Protein AF-X1CDJ8-F1 (afdb_monomer_lite)

Structure (mmCIF, N/CA/C/O backbone):
data_AF-X1CDJ8-F1
#
_entry.id   AF-X1CDJ8-F1
#
loop_
_atom_site.group_PDB
_atom_site.id
_atom_site.type_symbol
_atom_site.label_atom_id
_atom_site.label_alt_id
_atom_site.label_comp_id
_atom_site.label_asym_id
_atom_site.label_entity_id
_atom_site.label_seq_id
_atom_site.pdbx_PDB_ins_code
_atom_site.Cartn_x
_atom_site.Cartn_y
_atom_site.Cartn_z
_atom_site.occupancy
_atom_site.B_iso_or_equiv
_atom_site.auth_seq_id
_atom_site.auth_comp_id
_atom_site.auth_asym_id
_atom_site.auth_atom_id
_atom_site.pdbx_PDB_model_num
ATOM 1 N N . MET A 1 1 ? -14.756 0.625 6.235 1.00 95.06 1 MET A N 1
ATOM 2 C CA . MET A 1 1 ? -14.240 1.980 5.899 1.00 95.06 1 MET A CA 1
ATOM 3 C C . MET A 1 1 ? -13.189 1.859 4.792 1.00 95.06 1 MET A C 1
ATOM 5 O O . MET A 1 1 ? -12.716 0.752 4.571 1.00 95.06 1 MET A O 1
ATOM 9 N N . ILE A 1 2 ? -12.842 2.934 4.079 1.00 97.19 2 ILE A N 1
ATOM 10 C CA . ILE A 1 2 ? -11.737 2.944 3.102 1.00 97.19 2 ILE A CA 1
ATOM 11 C C . ILE A 1 2 ? -10.740 4.035 3.501 1.00 97.19 2 ILE A C 1
ATOM 13 O O . ILE A 1 2 ? -11.125 5.196 3.611 1.00 97.19 2 ILE A O 1
ATOM 17 N N . ALA A 1 3 ? -9.483 3.671 3.732 1.00 97.12 3 ALA A N 1
ATOM 18 C CA . ALA A 1 3 ? -8.371 4.599 3.884 1.00 97.12 3 ALA A CA 1
ATOM 19 C C . ALA A 1 3 ? -7.734 4.820 2.509 1.00 97.12 3 ALA A C 1
ATOM 21 O O . ALA A 1 3 ? -7.256 3.867 1.901 1.00 97.12 3 ALA A O 1
ATOM 22 N N . ALA A 1 4 ? -7.777 6.052 2.007 1.00 96.44 4 ALA A N 1
ATOM 23 C CA . ALA A 1 4 ? -7.346 6.390 0.656 1.00 96.44 4 ALA A CA 1
ATOM 24 C C . ALA A 1 4 ? -6.321 7.522 0.661 1.00 96.44 4 ALA A C 1
ATOM 26 O O . ALA A 1 4 ? -6.513 8.520 1.359 1.00 96.44 4 ALA A O 1
ATOM 27 N N . GLU A 1 5 ? -5.291 7.396 -0.167 1.00 95.12 5 GLU A N 1
ATOM 28 C CA . GLU A 1 5 ? -4.324 8.466 -0.421 1.00 95.12 5 GLU A CA 1
ATOM 29 C C . GLU A 1 5 ? -5.005 9.728 -0.966 1.00 95.12 5 GLU A C 1
ATOM 31 O O . GLU A 1 5 ? -4.982 10.773 -0.309 1.00 95.12 5 GLU A O 1
ATOM 36 N N . ASP A 1 6 ? -5.714 9.601 -2.096 1.00 94.00 6 ASP A N 1
ATOM 37 C CA . ASP A 1 6 ? -6.585 10.650 -2.626 1.00 94.00 6 ASP A CA 1
ATOM 38 C C . ASP A 1 6 ? -8.067 10.251 -2.555 1.00 94.00 6 ASP A C 1
ATOM 40 O O . ASP A 1 6 ? -8.601 9.445 -3.326 1.00 94.00 6 ASP A O 1
ATOM 44 N N . THR A 1 7 ? -8.778 10.908 -1.636 1.00 94.25 7 THR A N 1
ATOM 45 C CA . THR A 1 7 ? -10.223 10.731 -1.451 1.00 94.25 7 THR A CA 1
ATOM 46 C C . THR A 1 7 ? -11.064 11.177 -2.657 1.00 94.25 7 THR A C 1
ATOM 48 O O . THR A 1 7 ? -12.209 10.747 -2.787 1.00 94.25 7 THR A O 1
ATOM 51 N N . ARG A 1 8 ? -10.547 12.038 -3.540 1.00 93.19 8 ARG A N 1
ATOM 52 C CA . ARG A 1 8 ? -11.246 12.521 -4.743 1.00 93.19 8 ARG A CA 1
ATOM 53 C C . ARG A 1 8 ? -11.224 11.456 -5.832 1.00 93.19 8 ARG A C 1
ATOM 55 O O . ARG A 1 8 ? -12.268 11.171 -6.418 1.00 93.19 8 ARG A O 1
ATOM 62 N N . THR A 1 9 ? -10.064 10.844 -6.057 1.00 93.75 9 THR A N 1
ATOM 63 C CA . THR A 1 9 ? -9.875 9.772 -7.042 1.00 93.75 9 THR A CA 1
ATOM 64 C C . THR A 1 9 ? -10.697 8.542 -6.673 1.00 93.75 9 THR A C 1
ATOM 66 O O . THR A 1 9 ? -11.497 8.073 -7.485 1.00 93.75 9 THR A O 1
ATOM 69 N N . ILE A 1 10 ? -10.626 8.091 -5.415 1.00 95.00 10 ILE A N 1
ATOM 70 C CA . ILE A 1 10 ? -11.407 6.927 -4.974 1.00 95.00 10 ILE A CA 1
ATOM 71 C C . ILE A 1 10 ? -12.919 7.171 -5.059 1.00 95.00 10 ILE A C 1
ATOM 73 O O . ILE A 1 10 ? -13.651 6.274 -5.455 1.00 95.00 10 ILE A O 1
ATOM 77 N N . LYS A 1 11 ? -13.417 8.384 -4.771 1.00 94.06 11 LYS A N 1
ATOM 78 C CA . LYS A 1 11 ? -14.855 8.691 -4.882 1.00 94.06 11 LYS A CA 1
ATOM 79 C C . LYS A 1 11 ? -15.381 8.497 -6.304 1.00 94.06 11 LYS A C 1
ATOM 81 O O . LYS A 1 11 ? -16.463 7.940 -6.463 1.00 94.06 11 LYS A O 1
ATOM 86 N N . LYS A 1 12 ? -14.609 8.892 -7.323 1.00 93.94 12 LYS A N 1
ATOM 87 C CA . LYS A 1 12 ? -14.962 8.652 -8.733 1.00 93.94 12 LYS A CA 1
ATOM 88 C C . LYS A 1 12 ? -15.021 7.155 -9.045 1.00 93.94 12 LYS A C 1
ATOM 90 O O . LYS A 1 12 ? -15.943 6.709 -9.720 1.00 93.94 12 LYS A O 1
ATOM 95 N N . LEU A 1 13 ? -14.065 6.377 -8.528 1.00 94.38 13 LEU A N 1
ATOM 96 C CA . LEU A 1 13 ? -14.030 4.924 -8.708 1.00 94.38 13 LEU A CA 1
ATOM 97 C C . LEU A 1 13 ? -15.231 4.241 -8.042 1.00 94.38 13 LEU A C 1
ATOM 99 O O . LEU A 1 13 ? -15.912 3.441 -8.673 1.00 94.38 13 LEU A O 1
ATOM 103 N N . LEU A 1 14 ? -15.518 4.595 -6.789 1.00 95.38 14 LEU A N 1
ATOM 104 C CA . LEU A 1 14 ? -16.655 4.062 -6.039 1.00 95.38 14 LEU A CA 1
ATOM 105 C C . LEU A 1 14 ? -17.983 4.389 -6.723 1.00 95.38 14 LEU A C 1
ATOM 107 O O . LEU A 1 14 ? -18.841 3.518 -6.814 1.00 95.38 14 LEU A O 1
ATOM 111 N N . GLN A 1 15 ? -18.132 5.612 -7.243 1.00 94.81 15 GLN A N 1
ATOM 112 C CA . GLN A 1 15 ? -19.311 6.014 -8.009 1.00 94.81 15 GLN A CA 1
ATOM 113 C C . GLN A 1 15 ? -19.459 5.195 -9.295 1.00 94.81 15 GLN A C 1
ATOM 115 O O . GLN A 1 15 ? -20.558 4.756 -9.602 1.00 94.81 15 GLN A O 1
ATOM 120 N N . ARG A 1 16 ? -18.366 4.959 -10.031 1.00 96.00 16 ARG A N 1
ATOM 121 C CA . ARG A 1 16 ? -18.386 4.175 -11.277 1.00 96.00 16 ARG A CA 1
ATOM 122 C C . ARG A 1 16 ? -18.857 2.729 -11.079 1.00 96.00 16 ARG A C 1
ATOM 124 O O . ARG A 1 16 ? -19.387 2.148 -12.017 1.00 96.00 16 ARG A O 1
ATOM 131 N N . TYR A 1 17 ? -18.625 2.158 -9.901 1.00 95.75 17 TYR A N 1
ATOM 132 C CA . TYR A 1 17 ? -18.989 0.778 -9.566 1.00 95.75 17 TYR A CA 1
ATOM 133 C C . TYR A 1 17 ? -20.187 0.681 -8.608 1.00 95.75 17 TYR A C 1
ATOM 135 O O . TYR A 1 17 ? -20.381 -0.360 -7.987 1.00 95.75 17 TYR A O 1
ATOM 143 N N . ASP A 1 18 ? -20.953 1.763 -8.436 1.00 95.38 18 ASP A N 1
ATOM 144 C CA . ASP A 1 18 ? -22.130 1.819 -7.555 1.00 95.38 18 ASP A CA 1
ATOM 145 C C . ASP A 1 18 ? -21.856 1.398 -6.094 1.00 95.38 18 ASP A C 1
ATOM 147 O O . ASP A 1 18 ? -22.741 0.971 -5.348 1.00 95.38 18 ASP A O 1
ATOM 151 N N . ILE A 1 19 ? -20.616 1.583 -5.625 1.00 94.06 19 ILE A N 1
ATOM 152 C CA . ILE A 1 19 ? -20.209 1.325 -4.239 1.00 94.06 19 ILE A CA 1
ATOM 153 C C . ILE A 1 19 ? -20.513 2.572 -3.402 1.00 94.06 19 ILE A C 1
ATOM 155 O O . ILE A 1 19 ? -19.640 3.363 -3.035 1.00 94.06 19 ILE A O 1
ATOM 159 N N . LEU A 1 20 ? -21.795 2.766 -3.109 1.00 85.12 20 LEU A N 1
ATOM 160 C CA . LEU A 1 20 ? -22.291 3.955 -2.420 1.00 85.12 20 LEU A CA 1
ATOM 161 C C . LEU A 1 20 ? -22.121 3.864 -0.889 1.00 85.12 20 LEU A C 1
ATOM 163 O O . LEU A 1 20 ? -21.996 2.787 -0.304 1.00 85.12 20 LEU A O 1
ATOM 167 N N . LYS A 1 21 ? -22.153 5.025 -0.216 1.00 80.31 21 LYS A N 1
ATOM 168 C CA . LYS A 1 21 ? -22.234 5.177 1.257 1.00 80.31 21 LYS A CA 1
ATOM 169 C C . LYS A 1 21 ? -21.045 4.642 2.074 1.00 80.31 21 LYS A C 1
ATOM 171 O O . LYS A 1 21 ? -21.144 4.512 3.294 1.00 80.31 21 LYS A O 1
ATOM 176 N N . ARG A 1 22 ? -19.899 4.348 1.455 1.00 88.81 22 ARG A N 1
ATOM 177 C CA . ARG A 1 22 ? -18.690 3.969 2.203 1.00 88.81 22 ARG A CA 1
ATOM 178 C C . ARG A 1 22 ? -18.024 5.200 2.812 1.00 88.81 22 ARG A C 1
ATOM 180 O O . ARG A 1 22 ? -17.762 6.178 2.119 1.00 88.81 22 ARG A O 1
ATOM 187 N N . ASN A 1 23 ? -17.716 5.130 4.107 1.00 93.56 23 ASN A N 1
ATOM 188 C CA . ASN A 1 23 ? -16.877 6.129 4.760 1.00 93.56 23 ASN A CA 1
ATOM 189 C C . ASN A 1 23 ? -15.452 6.047 4.188 1.00 93.56 23 ASN A C 1
ATOM 191 O O . ASN A 1 23 ? -14.829 4.982 4.262 1.00 93.56 23 ASN A O 1
ATOM 195 N N . VAL A 1 24 ? -14.971 7.155 3.624 1.00 95.56 24 VAL A N 1
ATOM 196 C CA . VAL A 1 24 ? -13.626 7.302 3.060 1.00 95.56 24 VAL A CA 1
ATOM 197 C C . VAL A 1 24 ? -12.846 8.281 3.926 1.00 95.56 24 VAL A C 1
ATOM 199 O O . VAL A 1 24 ? -13.272 9.419 4.119 1.00 95.56 24 VAL A O 1
ATOM 202 N N . VAL A 1 25 ? -11.684 7.855 4.408 1.00 95.31 25 VAL A N 1
ATOM 203 C CA . VAL A 1 25 ? -10.767 8.677 5.198 1.00 95.31 25 VAL A CA 1
ATOM 204 C C . VAL A 1 25 ? -9.465 8.883 4.439 1.00 95.31 25 VAL A C 1
ATOM 206 O O . VAL A 1 25 ? -8.987 7.966 3.778 1.00 95.31 25 VAL A O 1
ATOM 209 N N . SER A 1 26 ? -8.887 10.081 4.526 1.00 95.19 26 SER A N 1
ATOM 210 C CA . SER A 1 26 ? -7.586 10.343 3.913 1.00 95.19 26 SER A CA 1
ATOM 211 C C . SER A 1 26 ? -6.457 9.671 4.699 1.00 95.19 26 SER A C 1
ATOM 213 O O . SER A 1 26 ? -6.410 9.754 5.933 1.00 95.19 26 SER A O 1
ATOM 215 N N . TYR A 1 27 ? -5.547 9.022 3.975 1.00 96.00 27 TYR A N 1
ATOM 216 C CA . TYR A 1 27 ? -4.310 8.448 4.488 1.00 96.00 27 TYR A CA 1
ATOM 217 C C . TYR A 1 27 ? -3.209 8.534 3.419 1.00 96.00 27 TYR A C 1
ATOM 219 O O . TYR A 1 27 ? -3.166 7.729 2.499 1.00 96.00 27 TYR A O 1
ATOM 227 N N . HIS A 1 28 ? -2.336 9.530 3.550 1.00 91.56 28 HIS A N 1
ATOM 228 C CA . HIS A 1 28 ? -1.175 9.795 2.687 1.00 91.56 28 HIS A CA 1
ATOM 229 C C . HIS A 1 28 ? 0.135 9.878 3.501 1.00 91.56 28 HIS A C 1
ATOM 231 O O . HIS A 1 28 ? 0.072 9.860 4.728 1.00 91.56 28 HIS A O 1
ATOM 237 N N . ASP A 1 29 ? 1.303 10.056 2.875 1.00 82.31 29 ASP A N 1
ATOM 238 C CA . ASP A 1 29 ? 2.622 10.046 3.553 1.00 82.31 29 ASP A CA 1
ATOM 239 C C . ASP A 1 29 ? 2.753 11.052 4.706 1.00 82.31 29 ASP A C 1
ATOM 241 O O . ASP A 1 29 ? 3.363 10.776 5.732 1.00 82.31 29 ASP A O 1
ATOM 245 N N . PHE A 1 30 ? 2.115 12.218 4.590 1.00 82.94 30 PHE A N 1
ATOM 246 C CA . PHE A 1 30 ? 2.092 13.222 5.665 1.00 82.94 30 PHE A CA 1
ATOM 247 C C . PHE A 1 30 ? 1.043 12.950 6.757 1.00 82.94 30 PHE A C 1
ATOM 249 O O . PHE A 1 30 ? 0.730 13.830 7.567 1.00 82.94 30 PHE A O 1
ATOM 256 N N . SER A 1 31 ? 0.425 11.769 6.761 1.00 85.25 31 SER A N 1
ATOM 257 C CA . SER A 1 31 ? -0.574 11.417 7.766 1.00 85.25 31 SER A CA 1
ATOM 258 C C . SER A 1 31 ? 0.082 11.334 9.128 1.00 85.25 31 SER A C 1
ATOM 260 O O . SER A 1 31 ? 0.979 10.536 9.370 1.00 85.25 31 SER A O 1
ATOM 262 N N . LYS A 1 32 ? -0.407 12.148 10.062 1.00 85.69 32 LYS A N 1
ATOM 263 C CA . LYS A 1 32 ? 0.073 12.118 11.444 1.00 85.69 32 LYS A CA 1
ATOM 264 C C . LYS A 1 32 ? -0.171 10.737 12.055 1.00 85.69 32 LYS A C 1
ATOM 266 O O . LYS A 1 32 ? -1.192 10.110 11.777 1.00 85.69 32 LYS A O 1
ATOM 271 N N . LYS A 1 33 ? 0.670 10.348 13.018 1.00 90.56 33 LYS A N 1
ATOM 272 C CA . LYS A 1 33 ? 0.502 9.130 13.836 1.00 90.56 33 LYS A CA 1
ATOM 273 C C . LYS A 1 33 ? -0.913 8.965 14.414 1.00 90.56 33 LYS A C 1
ATOM 275 O O . LYS A 1 33 ? -1.419 7.853 14.511 1.00 90.56 33 LYS A O 1
ATOM 280 N N . GLY A 1 34 ? -1.597 10.071 14.724 1.00 92.56 34 GLY A N 1
ATOM 281 C CA . GLY A 1 34 ? -2.999 10.050 15.157 1.00 92.56 34 GLY A CA 1
ATOM 282 C C . GLY A 1 34 ? -3.962 9.404 14.149 1.00 92.56 34 GLY A C 1
ATOM 283 O O . GLY A 1 34 ? -4.919 8.758 14.561 1.00 92.56 34 GLY A O 1
ATOM 284 N N . ARG A 1 35 ? -3.698 9.510 12.838 1.00 95.69 35 ARG A N 1
ATOM 285 C CA . ARG A 1 35 ? -4.489 8.836 11.798 1.00 95.69 35 ARG A CA 1
ATOM 286 C C . ARG A 1 35 ? -4.292 7.323 11.837 1.00 95.69 35 ARG A C 1
ATOM 288 O O . ARG A 1 35 ? -5.278 6.606 11.722 1.00 95.69 35 ARG A O 1
ATOM 295 N N . ILE A 1 36 ? -3.057 6.858 12.032 1.00 96.12 36 ILE A N 1
ATOM 296 C CA . ILE A 1 36 ? -2.755 5.429 12.193 1.00 96.12 36 ILE A CA 1
ATOM 297 C C . ILE A 1 36 ? -3.508 4.890 13.410 1.00 96.12 36 ILE A C 1
ATOM 299 O O . ILE A 1 36 ? -4.285 3.956 13.259 1.00 96.12 36 ILE A O 1
ATOM 303 N N . ASN A 1 37 ? -3.378 5.552 14.566 1.00 96.31 37 ASN A N 1
ATOM 304 C CA . ASN A 1 37 ? -4.070 5.154 15.797 1.00 96.31 37 ASN A CA 1
ATOM 305 C C . ASN A 1 37 ? -5.596 5.122 15.635 1.00 96.31 37 ASN A C 1
ATOM 307 O O . ASN A 1 37 ? -6.258 4.231 16.158 1.00 96.31 37 ASN A O 1
ATOM 311 N N . TYR A 1 38 ? -6.164 6.093 14.914 1.00 96.81 38 TYR A N 1
ATOM 312 C CA . TYR A 1 38 ? -7.592 6.108 14.607 1.00 96.81 38 TYR A CA 1
ATOM 313 C C . TYR A 1 38 ? -7.999 4.880 13.784 1.00 96.81 38 TYR A C 1
ATOM 315 O O . TYR A 1 38 ? -8.966 4.207 14.128 1.00 96.81 38 TYR A O 1
ATOM 323 N N . ILE A 1 39 ? -7.259 4.571 12.714 1.00 97.50 39 ILE A N 1
ATOM 324 C CA . ILE A 1 39 ? -7.552 3.431 11.837 1.00 97.50 39 ILE A CA 1
ATOM 325 C C . ILE A 1 39 ? -7.384 2.109 12.596 1.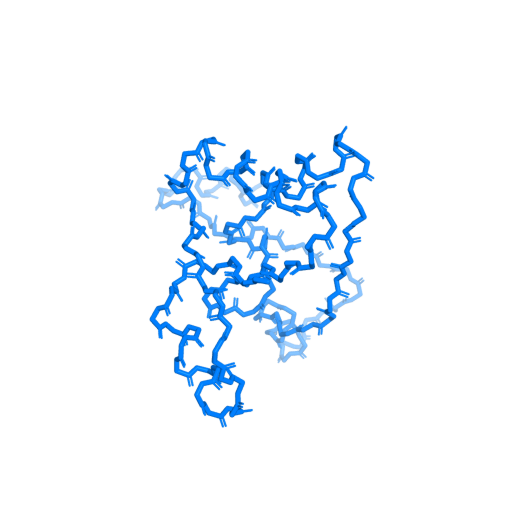00 97.50 39 ILE A C 1
ATOM 327 O O . ILE A 1 39 ? -8.280 1.271 12.546 1.00 97.50 39 ILE A O 1
ATOM 331 N N . THR A 1 40 ? -6.290 1.927 13.339 1.00 97.69 40 THR A N 1
ATOM 332 C CA . THR A 1 40 ? -6.041 0.696 14.106 1.00 97.69 40 THR A CA 1
ATOM 333 C C . THR A 1 40 ? -7.061 0.511 15.222 1.00 97.69 40 THR A C 1
ATOM 335 O O . THR A 1 40 ? -7.545 -0.597 15.403 1.00 97.69 40 THR A O 1
ATOM 338 N N . GLY A 1 41 ? -7.479 1.587 15.898 1.00 97.94 41 GLY A N 1
ATOM 339 C CA . GLY A 1 41 ? -8.545 1.516 16.900 1.00 97.94 41 GLY A CA 1
ATOM 340 C C . GLY A 1 41 ? -9.892 1.087 16.308 1.00 97.94 41 GLY A C 1
ATOM 341 O O . GLY A 1 41 ? -10.658 0.379 16.955 1.00 97.94 41 GLY A O 1
ATOM 342 N N . LYS A 1 42 ? -10.183 1.457 15.052 1.00 98.06 42 LYS A N 1
ATOM 343 C CA . LYS A 1 42 ? -11.363 0.950 14.334 1.00 98.06 42 LYS A CA 1
ATOM 344 C C . LYS A 1 42 ? -11.242 -0.532 13.969 1.00 98.06 42 LYS A C 1
ATOM 346 O O . LYS A 1 42 ? -12.229 -1.251 14.099 1.00 98.06 42 LYS A O 1
ATOM 351 N N . LEU A 1 43 ? -10.057 -0.986 13.557 1.00 98.06 43 LEU A N 1
ATOM 352 C CA . LEU A 1 43 ? -9.786 -2.408 13.290 1.00 98.06 43 LEU A CA 1
ATOM 353 C C . LEU A 1 43 ? -9.943 -3.254 14.561 1.00 98.06 43 LEU A C 1
ATOM 355 O O . LEU A 1 43 ? -10.600 -4.287 14.529 1.00 98.06 43 LEU A O 1
ATOM 359 N N . GLU A 1 44 ? -9.402 -2.789 15.690 1.00 98.00 44 GLU A N 1
ATOM 360 C CA . GLU A 1 44 ? -9.530 -3.447 17.001 1.00 98.00 44 GLU A CA 1
ATOM 361 C C . GLU A 1 44 ? -10.991 -3.505 17.478 1.00 98.00 44 GLU A C 1
ATOM 363 O O . GLU A 1 44 ? -11.396 -4.470 18.119 1.00 98.00 44 GLU A O 1
ATOM 368 N N . ALA A 1 45 ? -11.809 -2.516 17.105 1.00 97.75 45 ALA A N 1
ATOM 369 C CA . ALA A 1 45 ? -13.253 -2.520 17.344 1.00 97.75 45 ALA A CA 1
ATOM 370 C C . ALA A 1 45 ? -14.042 -3.455 16.397 1.00 97.75 45 ALA A C 1
ATOM 372 O O . ALA A 1 45 ? -15.272 -3.476 16.445 1.00 97.75 45 ALA A O 1
ATOM 373 N N . GLY A 1 46 ? -13.363 -4.212 15.529 1.00 97.12 46 GLY A N 1
ATOM 374 C CA . GLY A 1 46 ? -13.965 -5.183 14.613 1.00 97.12 46 GLY A CA 1
ATOM 375 C C . GLY A 1 46 ? -14.413 -4.613 13.264 1.00 97.12 46 GLY A C 1
ATOM 376 O O . GLY A 1 46 ? -15.076 -5.314 12.498 1.00 97.12 46 GLY A O 1
ATOM 377 N N . GLU A 1 47 ? -14.082 -3.357 12.932 1.00 97.50 47 GLU A N 1
ATOM 378 C CA . GLU A 1 47 ? -14.381 -2.818 11.601 1.00 97.50 47 GLU A CA 1
ATOM 379 C C . GLU A 1 47 ? -13.425 -3.377 10.537 1.00 97.50 47 GLU A C 1
ATOM 381 O O . GLU A 1 47 ? -12.214 -3.396 10.722 1.00 97.50 47 GLU A O 1
ATOM 386 N N . ASN A 1 48 ? -13.950 -3.710 9.354 1.00 96.38 48 ASN A N 1
ATOM 387 C CA . ASN A 1 48 ? -13.129 -4.020 8.181 1.00 96.38 48 ASN A CA 1
ATOM 388 C C . ASN A 1 48 ? -12.766 -2.739 7.411 1.00 96.38 48 ASN A C 1
ATOM 390 O O . ASN A 1 48 ? -13.638 -1.920 7.065 1.00 96.38 48 ASN A O 1
ATOM 394 N N . ILE A 1 49 ? -11.477 -2.566 7.108 1.00 97.62 49 ILE A N 1
ATOM 395 C CA . ILE A 1 49 ? -10.946 -1.369 6.447 1.00 97.62 49 ILE A CA 1
ATOM 396 C C . ILE A 1 49 ? -10.103 -1.764 5.237 1.00 97.62 49 ILE A C 1
ATOM 398 O O . ILE A 1 49 ? -9.179 -2.559 5.359 1.00 97.62 49 ILE A O 1
ATOM 402 N N . ALA A 1 50 ? -10.405 -1.172 4.081 1.00 96.94 50 ALA A N 1
ATOM 403 C CA . ALA A 1 50 ? -9.570 -1.286 2.889 1.00 96.94 50 ALA A CA 1
ATOM 404 C C . ALA A 1 50 ? -8.581 -0.117 2.826 1.00 96.94 50 ALA A C 1
ATOM 406 O O . ALA A 1 50 ? -8.988 1.031 3.010 1.00 96.94 50 ALA A O 1
ATOM 407 N N . LEU A 1 51 ? -7.311 -0.398 2.542 1.00 97.19 51 LEU A N 1
ATOM 408 C CA . LEU A 1 51 ? -6.298 0.603 2.208 1.00 97.19 51 LEU A CA 1
ATOM 409 C C . LEU A 1 51 ? -6.152 0.673 0.685 1.00 97.19 51 LEU A C 1
ATOM 411 O O . LEU A 1 51 ? -6.002 -0.364 0.044 1.00 97.19 51 LEU A O 1
ATOM 415 N N . VAL A 1 52 ? -6.190 1.876 0.117 1.00 96.38 52 VAL A N 1
ATOM 416 C CA . VAL A 1 52 ? -6.018 2.119 -1.322 1.00 96.38 52 VAL A CA 1
ATOM 417 C C . VAL A 1 52 ? -5.073 3.303 -1.557 1.00 96.38 52 VAL A C 1
ATOM 419 O O . VAL A 1 52 ? -5.144 4.302 -0.837 1.00 96.38 52 VAL A O 1
ATOM 422 N N . SER A 1 53 ? -4.204 3.205 -2.560 1.00 93.94 53 SER A N 1
ATOM 423 C CA . SER A 1 53 ? -3.415 4.329 -3.075 1.00 93.94 53 SER A CA 1
ATOM 424 C C . SER A 1 53 ? -4.130 4.993 -4.250 1.00 93.94 53 SER A C 1
ATOM 426 O O . SER A 1 53 ? -5.221 4.565 -4.648 1.00 93.94 53 SER A O 1
ATOM 428 N N . GLU A 1 54 ? -3.559 6.068 -4.794 1.00 90.94 54 GLU A N 1
ATOM 429 C CA . GLU A 1 54 ? -4.116 6.706 -5.990 1.00 90.94 54 GLU A CA 1
ATOM 430 C C . GLU A 1 54 ? -4.161 5.739 -7.189 1.00 90.94 54 GLU A C 1
ATOM 432 O O . GLU A 1 54 ? -5.120 5.758 -7.968 1.00 90.94 54 GLU A O 1
ATOM 437 N N . SER A 1 55 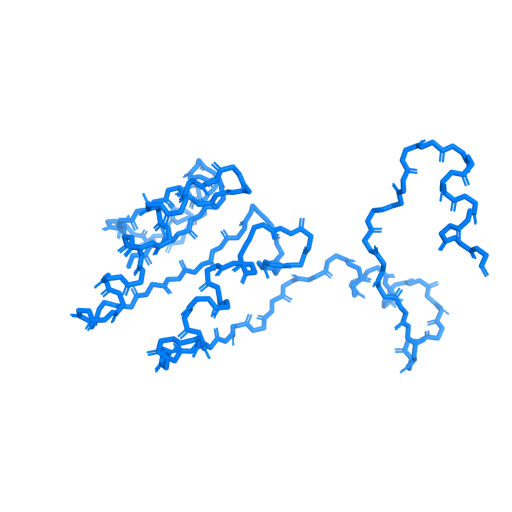? -3.163 4.854 -7.316 1.00 91.50 55 SER A N 1
ATOM 438 C CA . SER A 1 55 ? -3.113 3.854 -8.382 1.00 91.50 55 SER A CA 1
ATOM 439 C C . SER A 1 55 ? -2.277 2.625 -8.021 1.00 91.50 55 SER A C 1
ATOM 441 O O . SER A 1 55 ? -1.288 2.713 -7.306 1.00 91.50 55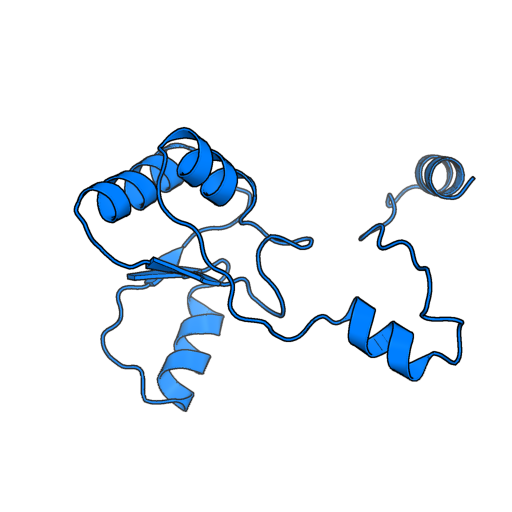 SER A O 1
ATOM 443 N N . GLY A 1 56 ? -2.629 1.472 -8.593 1.00 93.38 56 GLY A N 1
ATOM 444 C CA . GLY A 1 56 ? -1.815 0.263 -8.487 1.00 93.38 56 GLY A CA 1
ATOM 445 C C . GLY A 1 56 ? -1.936 -0.449 -7.140 1.00 93.38 56 GLY A C 1
ATOM 446 O O . GLY A 1 56 ? -3.042 -0.706 -6.666 1.00 93.38 56 GLY A O 1
ATOM 447 N N . THR A 1 57 ? -0.792 -0.844 -6.576 1.00 95.19 57 THR A N 1
ATOM 448 C CA . THR A 1 57 ? -0.712 -1.624 -5.334 1.00 95.19 57 THR A CA 1
ATOM 449 C C . THR A 1 57 ? -0.268 -0.718 -4.181 1.00 95.19 57 THR A C 1
ATOM 451 O O . THR A 1 57 ? 0.867 -0.242 -4.220 1.00 95.19 57 THR A O 1
ATOM 454 N N . PRO A 1 58 ? -1.097 -0.527 -3.135 1.00 94.69 58 PRO A N 1
ATOM 455 C CA . PRO A 1 58 ? -0.744 0.309 -1.990 1.00 94.69 58 PRO A CA 1
ATOM 456 C C . PRO A 1 58 ? 0.564 -0.128 -1.322 1.00 94.69 58 PRO A C 1
ATOM 458 O O . PRO A 1 58 ? 0.938 -1.301 -1.378 1.00 94.69 58 PRO A O 1
ATOM 461 N N . ALA A 1 59 ? 1.231 0.806 -0.641 1.00 93.44 59 ALA A N 1
ATOM 462 C CA . ALA A 1 59 ? 2.536 0.627 0.005 1.00 93.44 59 ALA A CA 1
ATOM 463 C C . ALA A 1 59 ? 3.742 0.379 -0.934 1.00 93.44 59 ALA A C 1
ATOM 465 O O . ALA A 1 59 ? 4.878 0.348 -0.455 1.00 93.44 59 ALA A O 1
ATOM 466 N N . ILE A 1 60 ? 3.551 0.241 -2.254 1.00 93.38 60 ILE A N 1
ATOM 467 C CA . ILE A 1 60 ? 4.649 0.130 -3.229 1.00 93.38 60 ILE A CA 1
ATOM 468 C C . ILE A 1 60 ? 4.901 1.497 -3.864 1.00 93.38 60 ILE A C 1
ATOM 470 O O . ILE A 1 60 ? 4.248 1.855 -4.833 1.00 93.38 60 ILE A O 1
ATOM 474 N N . GLN A 1 61 ? 5.876 2.243 -3.330 1.00 90.44 61 GLN A N 1
ATOM 475 C CA . GLN A 1 61 ? 6.098 3.670 -3.656 1.00 90.44 61 GLN A CA 1
ATOM 476 C C . GLN A 1 61 ? 4.913 4.590 -3.314 1.00 90.44 61 GLN A C 1
ATOM 478 O O . GLN A 1 61 ? 4.908 5.742 -3.727 1.00 90.44 61 GLN A O 1
ATOM 483 N N . ASP A 1 62 ? 3.994 4.090 -2.493 1.00 91.19 62 ASP A N 1
ATOM 484 C CA . ASP A 1 62 ? 2.795 4.775 -2.027 1.00 91.19 62 ASP A CA 1
ATOM 485 C C . ASP A 1 62 ? 2.722 4.710 -0.486 1.00 91.19 62 ASP A C 1
ATOM 487 O O . ASP A 1 62 ? 3.372 3.852 0.135 1.00 91.19 62 ASP A O 1
ATOM 491 N N . PRO A 1 63 ? 1.876 5.533 0.156 1.00 91.50 63 PRO A N 1
ATOM 492 C CA . PRO A 1 63 ? 1.567 5.422 1.578 1.00 91.50 63 PRO A CA 1
ATOM 493 C C . PRO A 1 63 ? 1.006 4.034 1.932 1.00 91.50 63 PRO A C 1
ATOM 495 O O . PRO A 1 63 ? 0.266 3.417 1.164 1.00 91.50 63 PRO A O 1
ATOM 498 N N . GLY A 1 64 ? 1.302 3.537 3.136 1.00 94.31 64 GLY A N 1
ATOM 499 C CA . GLY A 1 64 ? 0.716 2.279 3.625 1.00 94.31 64 GLY A CA 1
ATOM 500 C C . GLY A 1 64 ? 1.594 1.488 4.577 1.00 94.31 64 GLY A C 1
ATOM 501 O O . GLY A 1 64 ? 1.081 0.882 5.517 1.00 94.31 64 GLY A O 1
ATOM 502 N N . PHE A 1 65 ? 2.912 1.536 4.369 1.00 94.75 65 PHE A N 1
ATOM 503 C CA . PHE A 1 65 ? 3.874 0.747 5.141 1.00 94.75 65 PHE A CA 1
ATOM 504 C C . PHE A 1 65 ? 3.714 0.938 6.654 1.00 94.75 65 PHE A C 1
ATOM 506 O O . PHE A 1 65 ? 3.637 -0.042 7.392 1.00 94.75 65 PHE A O 1
ATOM 513 N N . GLU A 1 66 ? 3.614 2.184 7.124 1.00 95.19 66 GLU A N 1
ATOM 514 C CA . GLU A 1 66 ? 3.507 2.462 8.558 1.00 95.19 66 GLU A CA 1
ATOM 515 C C . GLU A 1 66 ? 2.222 1.898 9.174 1.00 95.19 66 GLU A C 1
ATOM 517 O O . GLU A 1 66 ? 2.270 1.314 10.256 1.00 95.19 66 GLU A O 1
ATOM 522 N N . LEU A 1 67 ? 1.084 2.027 8.482 1.00 96.62 67 LEU A N 1
ATOM 523 C CA . LEU A 1 67 ? -0.190 1.471 8.935 1.00 96.62 67 LEU A CA 1
ATOM 524 C C . LEU A 1 67 ? -0.148 -0.061 8.975 1.00 96.62 67 LEU A C 1
ATOM 526 O O . LEU A 1 67 ? -0.570 -0.649 9.968 1.00 96.62 67 LEU A O 1
ATOM 530 N N . ILE A 1 68 ? 0.378 -0.702 7.928 1.00 96.94 68 ILE A N 1
ATOM 531 C CA . ILE A 1 68 ? 0.515 -2.164 7.860 1.00 96.94 68 ILE A CA 1
ATOM 532 C C . ILE A 1 68 ? 1.423 -2.662 8.988 1.00 96.94 68 ILE A C 1
ATOM 534 O O . ILE A 1 68 ? 1.066 -3.597 9.701 1.00 96.94 68 ILE A O 1
ATOM 538 N N . ASN A 1 69 ? 2.567 -2.008 9.196 1.00 96.69 69 ASN A N 1
ATOM 539 C CA . ASN A 1 69 ? 3.503 -2.353 10.261 1.00 96.69 69 ASN A CA 1
ATOM 540 C C . ASN A 1 69 ? 2.861 -2.210 11.650 1.00 96.69 69 ASN A C 1
ATOM 542 O O . ASN A 1 69 ? 3.045 -3.067 12.510 1.00 96.69 69 ASN A O 1
ATOM 546 N N . GLU A 1 70 ? 2.077 -1.154 11.877 1.00 97.19 70 GLU A N 1
ATOM 547 C CA . GLU A 1 70 ? 1.343 -0.982 13.133 1.00 97.19 70 GLU A CA 1
ATOM 548 C C . GLU A 1 70 ? 0.255 -2.052 13.321 1.00 97.19 70 GLU A C 1
ATOM 550 O O . GLU A 1 70 ? 0.089 -2.559 14.428 1.00 97.19 70 GLU A O 1
ATOM 555 N N . CYS A 1 71 ? -0.437 -2.455 12.250 1.00 97.94 71 CYS A N 1
ATOM 556 C CA . CYS A 1 71 ? -1.391 -3.565 12.299 1.00 97.94 71 CYS A CA 1
ATOM 557 C C . CYS A 1 71 ? -0.705 -4.874 12.710 1.00 97.94 71 CYS A C 1
ATOM 559 O O . CYS A 1 71 ? -1.177 -5.545 13.626 1.00 97.94 71 CYS A O 1
ATOM 561 N N . ILE A 1 72 ? 0.445 -5.191 12.105 1.00 97.94 72 ILE A N 1
ATOM 562 C CA . ILE A 1 72 ? 1.235 -6.386 12.436 1.00 97.94 72 ILE A CA 1
ATOM 563 C C . ILE A 1 72 ? 1.665 -6.363 13.907 1.00 97.94 72 ILE A C 1
ATOM 565 O O . ILE A 1 72 ? 1.463 -7.346 14.616 1.00 97.94 72 ILE A O 1
ATOM 569 N N . LYS A 1 73 ? 2.188 -5.233 14.405 1.00 97.94 73 LYS A N 1
ATOM 570 C CA . LYS A 1 73 ? 2.586 -5.084 15.821 1.00 97.94 73 LYS A CA 1
ATOM 571 C C . LYS A 1 73 ? 1.437 -5.323 16.801 1.00 97.94 73 LYS A C 1
ATOM 573 O O . LYS A 1 73 ? 1.673 -5.764 17.920 1.00 97.94 73 LYS A O 1
ATOM 578 N N . ARG A 1 74 ? 0.208 -5.016 16.387 1.00 97.81 74 ARG A N 1
ATOM 579 C CA . ARG A 1 74 ? -1.019 -5.178 17.181 1.00 97.81 74 ARG A CA 1
ATOM 580 C C . ARG A 1 74 ? -1.703 -6.528 16.974 1.00 97.81 74 ARG A C 1
ATOM 582 O O . ARG A 1 74 ? -2.785 -6.733 17.510 1.00 97.81 74 ARG A O 1
ATOM 589 N N . ASN A 1 75 ? -1.100 -7.442 16.211 1.00 97.94 75 ASN A N 1
ATOM 590 C CA . ASN A 1 75 ? -1.707 -8.714 15.804 1.00 97.94 75 ASN A CA 1
ATOM 591 C C . ASN A 1 75 ? -3.046 -8.544 15.057 1.00 97.94 75 ASN A C 1
ATOM 593 O O . ASN A 1 75 ? -3.911 -9.418 15.096 1.00 97.94 75 ASN A O 1
ATOM 597 N N . ILE A 1 76 ? -3.224 -7.421 14.359 1.00 98.31 76 ILE A N 1
ATOM 598 C CA . ILE A 1 76 ? -4.365 -7.202 13.472 1.00 98.31 76 ILE A CA 1
ATOM 599 C C . ILE A 1 76 ? -4.085 -7.933 12.159 1.00 98.31 76 ILE A C 1
ATOM 601 O O . ILE A 1 76 ? -3.029 -7.761 11.549 1.00 98.31 76 ILE A O 1
ATOM 605 N N . THR A 1 77 ? -5.044 -8.742 11.707 1.00 97.94 77 THR A N 1
ATOM 606 C CA . THR A 1 77 ? -4.908 -9.499 10.457 1.00 97.94 77 THR A CA 1
ATOM 607 C C . THR A 1 77 ? -4.869 -8.552 9.260 1.00 97.94 77 THR A C 1
ATOM 609 O O . THR A 1 77 ? -5.773 -7.740 9.067 1.00 97.94 77 THR A O 1
ATOM 612 N N . VAL A 1 78 ? -3.838 -8.691 8.428 1.00 97.75 78 VAL A N 1
ATOM 613 C CA . VAL A 1 78 ? -3.693 -7.965 7.162 1.00 97.75 78 VAL A CA 1
ATOM 614 C C . VAL A 1 78 ? -3.785 -8.966 6.018 1.00 97.75 78 VAL A C 1
ATOM 616 O O . VAL A 1 78 ? -3.154 -10.020 6.052 1.00 97.75 78 VAL A O 1
ATOM 619 N N . THR A 1 79 ? -4.569 -8.633 4.997 1.00 97.12 79 THR A N 1
ATOM 620 C CA . THR A 1 79 ? -4.690 -9.419 3.762 1.00 97.12 79 THR A CA 1
ATOM 621 C C . THR A 1 79 ? -4.455 -8.520 2.553 1.00 97.12 79 THR A C 1
ATOM 623 O O . THR A 1 79 ? -4.517 -7.294 2.662 1.00 97.12 79 THR A O 1
ATOM 626 N N . VAL A 1 80 ? -4.155 -9.122 1.401 1.00 96.50 80 VAL A N 1
ATOM 627 C CA . VAL A 1 80 ? -3.879 -8.400 0.155 1.00 96.50 80 VAL A CA 1
ATOM 628 C C . VAL A 1 80 ? -4.756 -8.932 -0.969 1.00 96.50 80 VAL A C 1
ATOM 630 O O . VAL A 1 80 ? -4.933 -10.140 -1.117 1.00 96.50 80 VAL A O 1
ATOM 633 N N . VAL A 1 81 ? -5.291 -8.015 -1.773 1.00 96.38 81 VAL A N 1
ATOM 634 C CA . VAL A 1 81 ? -5.943 -8.339 -3.043 1.00 96.38 81 VAL A CA 1
ATOM 635 C C . VAL A 1 81 ? -4.900 -8.145 -4.148 1.00 96.38 81 VAL A C 1
ATOM 637 O O . VAL A 1 81 ? -4.407 -7.024 -4.293 1.00 96.38 81 VAL A O 1
ATOM 640 N N . PRO A 1 82 ? -4.527 -9.191 -4.910 1.00 94.81 82 PRO A N 1
ATOM 641 C CA . PRO A 1 82 ? -3.639 -9.041 -6.059 1.00 94.81 82 PRO A CA 1
ATOM 642 C C . PRO A 1 82 ? -4.201 -8.017 -7.049 1.00 94.81 82 PRO A C 1
ATOM 644 O O . PRO A 1 82 ? -5.404 -7.999 -7.311 1.00 94.81 82 PRO A O 1
ATOM 647 N N . GLY A 1 83 ? -3.343 -7.165 -7.607 1.00 93.50 83 GLY A N 1
ATOM 648 C CA . GLY A 1 83 ? -3.799 -6.045 -8.420 1.00 93.50 83 GLY A CA 1
ATOM 649 C C . GLY A 1 83 ? -2.731 -5.460 -9.340 1.00 93.50 83 GLY A C 1
ATOM 650 O O . GLY A 1 83 ? -1.633 -6.010 -9.456 1.00 93.50 83 GLY A O 1
ATOM 651 N N . PRO A 1 84 ? -3.058 -4.352 -10.030 1.00 95.81 84 PRO A N 1
ATOM 652 C CA . PRO A 1 84 ? -2.174 -3.745 -11.014 1.00 95.81 84 PRO A CA 1
ATOM 653 C C . PRO A 1 84 ? -0.855 -3.268 -10.398 1.00 95.81 84 PRO A C 1
ATOM 655 O O . PRO A 1 84 ? -0.828 -2.626 -9.346 1.00 95.81 84 PRO A O 1
ATOM 658 N N . ASN A 1 85 ? 0.243 -3.520 -11.108 1.00 95.81 85 ASN A N 1
ATOM 659 C CA . ASN A 1 85 ? 1.553 -2.956 -10.809 1.00 95.81 85 ASN A CA 1
ATOM 660 C C . ASN A 1 85 ? 2.224 -2.509 -12.115 1.00 95.81 85 ASN A C 1
ATOM 662 O O . ASN A 1 85 ? 2.420 -3.311 -13.035 1.00 95.81 85 ASN A O 1
ATOM 666 N N . ALA A 1 86 ? 2.565 -1.221 -12.196 1.00 95.19 86 ALA A N 1
ATOM 667 C CA . ALA A 1 86 ? 3.124 -0.627 -13.407 1.00 95.19 86 ALA A CA 1
ATOM 668 C C . ALA A 1 86 ? 4.501 -1.210 -13.767 1.00 95.19 86 ALA A C 1
ATOM 670 O O . ALA A 1 86 ? 4.755 -1.485 -14.937 1.00 95.19 86 ALA A O 1
ATOM 671 N N . ALA A 1 87 ? 5.365 -1.459 -12.777 1.00 95.44 87 ALA A N 1
ATOM 672 C CA . ALA A 1 87 ? 6.700 -2.008 -13.008 1.00 95.44 87 ALA A CA 1
ATOM 673 C C . ALA A 1 87 ? 6.645 -3.448 -13.534 1.00 95.44 87 ALA A C 1
ATOM 675 O O . ALA A 1 87 ? 7.359 -3.780 -14.477 1.00 95.44 87 ALA A O 1
ATOM 676 N N . ILE A 1 88 ? 5.756 -4.278 -12.979 1.00 96.06 88 ILE A N 1
ATOM 677 C CA . ILE A 1 88 ? 5.537 -5.647 -13.469 1.00 96.06 88 ILE A CA 1
ATOM 678 C C . ILE A 1 88 ? 5.000 -5.628 -14.899 1.00 96.06 88 ILE A C 1
ATOM 680 O O . ILE A 1 88 ? 5.521 -6.330 -15.761 1.00 96.06 88 ILE A O 1
ATOM 684 N N . SER A 1 89 ? 4.001 -4.784 -15.172 1.00 96.81 89 SER A N 1
ATOM 685 C CA . SER A 1 89 ? 3.418 -4.663 -16.515 1.00 96.81 89 SER A CA 1
ATOM 686 C C . SER A 1 89 ? 4.467 -4.227 -17.544 1.00 96.81 89 SER A C 1
ATOM 688 O O . SER A 1 89 ? 4.537 -4.785 -18.636 1.00 96.81 89 SER A O 1
ATOM 690 N N . ALA A 1 90 ? 5.328 -3.271 -17.180 1.00 97.00 90 ALA A N 1
ATOM 691 C CA . ALA A 1 90 ? 6.425 -2.821 -18.029 1.00 97.00 90 ALA A CA 1
ATOM 692 C C . ALA A 1 90 ? 7.470 -3.923 -18.265 1.00 97.00 90 ALA A C 1
ATOM 694 O O . ALA A 1 90 ? 7.901 -4.110 -19.400 1.00 97.00 90 ALA A O 1
ATOM 695 N N . LEU A 1 91 ? 7.848 -4.681 -17.229 1.00 97.25 91 LEU A N 1
ATOM 696 C CA . LEU A 1 91 ? 8.798 -5.788 -17.354 1.00 97.25 91 LEU A CA 1
ATOM 697 C C . LEU A 1 91 ? 8.287 -6.860 -18.324 1.00 97.25 91 LEU A C 1
ATOM 699 O O . LEU A 1 91 ? 9.035 -7.271 -19.208 1.00 97.25 91 LEU A O 1
ATOM 703 N N . VAL A 1 92 ? 7.011 -7.245 -18.214 1.00 96.88 92 VAL A N 1
ATOM 704 C CA . VAL A 1 92 ? 6.369 -8.225 -19.112 1.00 96.88 92 VAL A CA 1
ATOM 705 C C . VAL A 1 92 ? 6.452 -7.787 -20.579 1.00 96.88 92 VAL A C 1
ATOM 707 O O . VAL A 1 92 ? 6.718 -8.612 -21.448 1.00 96.88 92 VAL A O 1
ATOM 710 N N . LEU A 1 93 ? 6.273 -6.493 -20.861 1.00 97.69 93 LEU A N 1
ATOM 711 C CA . LEU A 1 93 ? 6.332 -5.948 -22.223 1.00 97.69 93 LEU A CA 1
ATOM 712 C C . LEU A 1 93 ? 7.755 -5.637 -22.713 1.00 97.69 93 LEU A C 1
ATOM 714 O O . LEU A 1 93 ? 7.951 -5.412 -23.904 1.00 97.69 93 LEU A O 1
ATOM 718 N N . SER A 1 94 ? 8.748 -5.600 -21.821 1.00 97.75 94 SER A N 1
ATOM 719 C CA . SER A 1 94 ? 10.096 -5.110 -22.141 1.00 97.75 94 SER A CA 1
ATOM 720 C C . SER A 1 94 ? 10.940 -6.060 -22.997 1.00 97.75 94 SER A C 1
ATOM 722 O O . SER A 1 94 ? 11.950 -5.636 -23.555 1.00 97.75 94 SER A O 1
ATOM 724 N N . GLY A 1 95 ? 10.580 -7.347 -23.062 1.00 95.81 95 GLY A N 1
ATOM 725 C CA . GLY A 1 95 ? 11.417 -8.388 -23.669 1.00 95.81 95 GLY A CA 1
ATOM 726 C C . GLY A 1 95 ? 12.674 -8.747 -22.859 1.00 95.81 95 GLY A C 1
ATOM 727 O O . GLY A 1 95 ? 13.479 -9.554 -23.319 1.00 95.81 95 GLY A O 1
ATOM 728 N N . LEU A 1 96 ? 12.858 -8.172 -21.664 1.00 97.12 96 LEU A N 1
ATOM 729 C CA . LEU A 1 96 ? 13.953 -8.515 -20.754 1.00 97.12 96 LEU A CA 1
ATOM 730 C C . LEU A 1 96 ? 13.650 -9.808 -19.974 1.00 97.12 96 LEU A C 1
ATOM 732 O O . LEU A 1 96 ? 12.480 -10.141 -19.764 1.00 97.12 96 LEU A O 1
ATOM 736 N N . PRO A 1 97 ? 14.679 -10.527 -19.484 1.00 96.19 97 PRO A N 1
ATOM 737 C CA . PRO A 1 97 ? 14.478 -11.660 -18.587 1.00 96.19 97 PRO A CA 1
ATOM 738 C C . PRO A 1 97 ? 13.678 -11.256 -17.339 1.00 96.19 97 PRO A C 1
ATOM 740 O O . PRO A 1 97 ? 14.081 -10.370 -16.589 1.00 96.19 97 PRO A O 1
ATOM 743 N N . ALA A 1 98 ? 12.539 -11.916 -17.116 1.00 95.94 98 ALA A N 1
ATOM 744 C CA . ALA A 1 98 ? 11.631 -1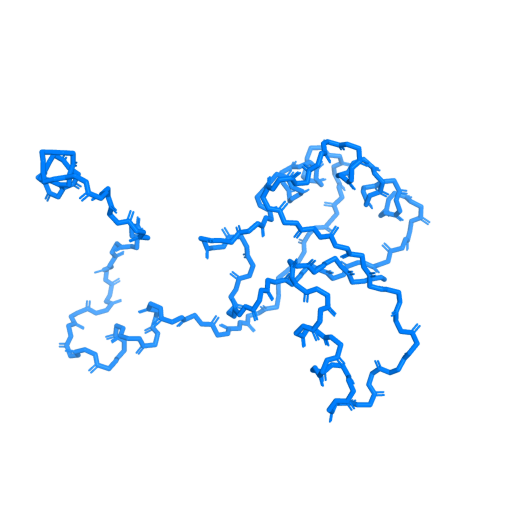1.628 -16.002 1.00 95.94 98 ALA A CA 1
ATOM 745 C C . ALA A 1 98 ? 11.745 -12.630 -14.838 1.00 95.94 98 ALA A C 1
ATOM 747 O O . ALA A 1 98 ? 11.051 -12.492 -13.834 1.00 95.94 98 ALA A O 1
ATOM 748 N N . ASN A 1 99 ? 12.615 -13.637 -14.960 1.00 95.50 99 ASN A N 1
ATOM 749 C CA . ASN A 1 99 ? 12.838 -14.647 -13.925 1.00 95.50 99 ASN A CA 1
ATOM 750 C C . ASN A 1 99 ? 13.441 -14.045 -12.650 1.00 95.50 99 ASN A C 1
ATOM 752 O O . ASN A 1 99 ? 13.068 -14.461 -11.562 1.00 95.50 99 ASN A O 1
ATOM 756 N N . ASN A 1 100 ? 14.329 -13.055 -12.79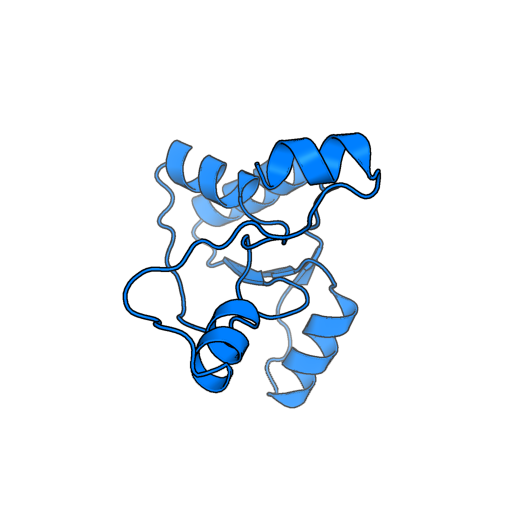1 1.00 94.94 100 ASN A N 1
ATOM 757 C CA . ASN A 1 100 ? 14.923 -12.309 -11.688 1.00 94.94 100 ASN A CA 1
ATOM 758 C C . ASN A 1 100 ? 14.999 -10.829 -12.073 1.00 94.94 100 ASN A C 1
ATOM 760 O O . ASN A 1 100 ? 15.653 -10.480 -13.053 1.00 94.94 100 ASN A O 1
ATOM 764 N N . PHE A 1 101 ? 14.375 -9.954 -11.288 1.00 95.25 101 PHE A N 1
ATOM 765 C CA . PHE A 1 101 ? 14.448 -8.508 -11.490 1.00 95.25 101 PHE A CA 1
ATOM 766 C C . PHE A 1 101 ? 14.478 -7.775 -10.147 1.00 95.25 101 PHE A C 1
ATOM 768 O O . PHE A 1 101 ? 14.044 -8.301 -9.122 1.00 95.25 101 PHE A O 1
ATOM 775 N N . LEU A 1 102 ? 14.982 -6.541 -10.162 1.00 94.06 102 LEU A N 1
ATOM 776 C CA . LEU A 1 102 ? 15.050 -5.678 -8.988 1.00 94.06 102 LEU A CA 1
ATOM 777 C C . LEU A 1 102 ? 14.174 -4.440 -9.200 1.00 94.06 102 LEU A C 1
ATOM 779 O O . LEU A 1 102 ? 14.424 -3.639 -10.099 1.00 94.06 102 LEU A O 1
ATOM 783 N N . PHE A 1 103 ? 13.174 -4.255 -8.338 1.00 94.00 103 PHE A N 1
ATOM 784 C CA . PHE A 1 103 ? 12.412 -3.010 -8.268 1.00 94.00 103 PHE A CA 1
ATOM 785 C C . PHE A 1 103 ? 13.058 -2.054 -7.261 1.00 94.00 103 PHE A C 1
ATOM 787 O O . PHE A 1 103 ? 13.140 -2.359 -6.073 1.00 94.00 103 PHE A O 1
ATOM 794 N N . ILE A 1 104 ? 13.500 -0.886 -7.732 1.00 92.31 104 ILE A N 1
ATOM 795 C CA . ILE A 1 104 ? 14.174 0.127 -6.897 1.00 92.31 104 ILE A CA 1
ATOM 796 C C . ILE A 1 104 ? 13.353 1.404 -6.679 1.00 92.31 104 ILE A C 1
ATOM 798 O O . ILE A 1 104 ? 13.789 2.281 -5.934 1.00 92.31 104 ILE A O 1
ATOM 802 N N . GLY A 1 105 ? 12.185 1.524 -7.319 1.00 92.31 105 GLY A N 1
ATOM 803 C CA . GLY A 1 105 ? 11.375 2.742 -7.283 1.00 92.31 105 GLY A CA 1
ATOM 804 C C . GLY A 1 105 ? 12.056 3.933 -7.964 1.00 92.31 105 GLY A C 1
ATOM 805 O O . GLY A 1 105 ? 12.715 3.785 -8.995 1.00 92.31 105 GLY A O 1
ATOM 806 N N . PHE A 1 106 ? 11.890 5.130 -7.396 1.00 91.50 106 PHE A N 1
ATOM 807 C CA . PHE A 1 106 ? 12.459 6.355 -7.957 1.00 91.50 106 PHE A CA 1
ATOM 808 C C . PHE A 1 106 ? 13.926 6.563 -7.569 1.00 91.50 106 PHE A C 1
ATOM 810 O O . PHE A 1 106 ? 14.316 6.500 -6.402 1.00 91.50 106 PHE A O 1
ATOM 817 N N . LEU A 1 107 ? 14.747 6.899 -8.563 1.00 93.69 107 LEU A N 1
ATOM 818 C CA . LEU A 1 107 ? 16.135 7.288 -8.340 1.00 93.69 107 LEU A CA 1
ATOM 819 C C . LEU A 1 107 ? 16.245 8.691 -7.714 1.00 93.69 107 LEU A C 1
ATOM 821 O 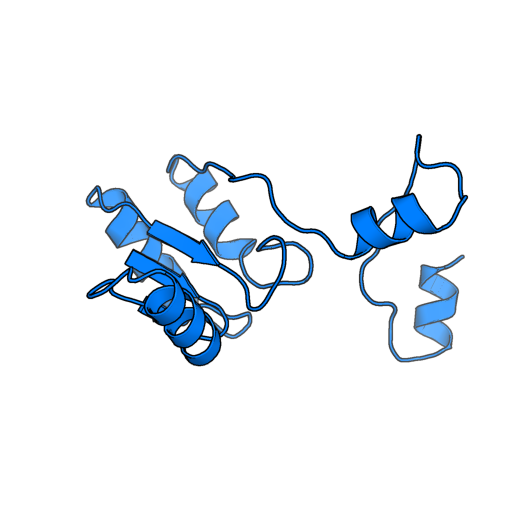O . LEU A 1 107 ? 15.390 9.549 -7.954 1.00 93.69 107 LEU A O 1
ATOM 825 N N . PRO A 1 108 ? 17.336 8.980 -6.975 1.00 93.81 108 PRO A N 1
ATOM 826 C CA . PRO A 1 108 ? 17.621 10.329 -6.502 1.00 93.81 108 PRO A CA 1
ATOM 827 C C . PRO A 1 108 ? 17.634 11.354 -7.643 1.00 93.81 108 PRO A C 1
ATOM 829 O O . PRO A 1 108 ? 18.165 11.096 -8.723 1.00 93.81 108 PRO A O 1
ATOM 832 N N . LYS A 1 109 ? 17.117 12.560 -7.377 1.00 93.50 109 LYS A N 1
ATOM 833 C CA . LYS A 1 109 ? 17.062 13.643 -8.376 1.00 93.50 109 LYS A CA 1
ATOM 834 C C . LYS A 1 109 ? 18.450 14.131 -8.815 1.00 93.50 109 LYS A C 1
ATOM 836 O O . LYS A 1 109 ? 18.613 14.576 -9.946 1.00 93.50 109 LYS A O 1
ATOM 841 N N . THR A 1 110 ? 19.455 14.069 -7.935 1.00 94.38 110 THR A N 1
ATOM 842 C CA . THR A 1 110 ? 20.798 14.606 -8.212 1.00 94.38 110 THR A CA 1
ATOM 843 C C . THR A 1 110 ? 21.727 13.559 -8.821 1.00 94.38 110 THR A C 1
ATOM 845 O O . THR A 1 110 ? 21.758 12.406 -8.392 1.00 94.38 110 THR A O 1
ATOM 848 N N . GLY A 1 111 ? 22.534 13.976 -9.805 1.00 92.75 111 GLY A N 1
ATOM 849 C CA . GLY A 1 111 ? 23.400 13.084 -10.585 1.00 92.75 111 GLY A CA 1
ATOM 850 C C . GLY A 1 111 ? 24.363 12.249 -9.740 1.00 92.75 111 GLY A C 1
ATOM 851 O O . GLY A 1 111 ? 24.431 11.039 -9.933 1.00 92.75 111 GLY A O 1
ATOM 852 N N . GLY A 1 112 ? 25.036 12.863 -8.760 1.00 94.44 112 GLY A N 1
ATOM 853 C CA . GLY A 1 112 ? 25.963 12.153 -7.871 1.00 94.44 112 GLY A CA 1
ATOM 854 C C . GLY A 1 112 ? 25.277 11.065 -7.040 1.00 94.44 112 GLY A C 1
ATOM 855 O O . GLY A 1 112 ? 25.698 9.913 -7.062 1.00 94.44 112 GLY A O 1
ATOM 856 N N . LYS A 1 113 ? 24.157 11.395 -6.375 1.00 91.94 113 LYS A N 1
ATOM 857 C CA . LYS A 1 113 ? 23.396 10.417 -5.575 1.00 91.94 113 LYS A CA 1
ATOM 858 C C . LYS A 1 113 ? 22.792 9.314 -6.443 1.00 91.94 113 LYS A C 1
ATOM 860 O O . LYS A 1 113 ? 22.751 8.164 -6.024 1.00 91.94 113 LYS A O 1
ATOM 865 N N . ARG A 1 114 ? 22.336 9.657 -7.649 1.00 94.44 114 ARG A N 1
ATOM 866 C CA . ARG A 1 114 ? 21.798 8.696 -8.613 1.00 94.44 114 ARG A CA 1
ATOM 867 C C . ARG A 1 114 ? 22.861 7.718 -9.096 1.00 94.44 114 ARG A C 1
ATOM 869 O O . ARG A 1 114 ? 22.589 6.527 -9.110 1.00 94.44 114 ARG A O 1
ATOM 876 N N . LYS A 1 115 ? 24.058 8.201 -9.441 1.00 92.19 115 LYS A N 1
ATOM 877 C CA . LYS A 1 115 ? 25.174 7.345 -9.862 1.00 92.19 115 LYS A CA 1
ATOM 878 C C . LYS A 1 115 ? 25.535 6.349 -8.760 1.00 92.19 115 LYS A C 1
ATOM 880 O O . LYS A 1 115 ? 25.543 5.161 -9.032 1.00 92.19 115 LYS A O 1
ATOM 885 N N . ASN A 1 116 ? 25.690 6.825 -7.523 1.00 91.75 116 ASN A N 1
ATOM 886 C CA . ASN A 1 116 ? 26.000 5.971 -6.371 1.00 91.75 116 ASN A CA 1
ATOM 887 C C . ASN A 1 116 ? 24.912 4.929 -6.064 1.00 91.75 116 ASN A C 1
ATOM 889 O O . ASN A 1 116 ? 25.194 3.924 -5.430 1.00 91.75 116 ASN A O 1
ATOM 893 N N . LYS A 1 117 ? 23.654 5.187 -6.445 1.00 89.44 117 LYS A N 1
ATOM 894 C CA . LYS A 1 117 ? 22.539 4.248 -6.253 1.00 89.44 117 LYS A CA 1
ATOM 895 C C . LYS A 1 117 ? 22.470 3.175 -7.351 1.00 89.44 117 LYS A C 1
ATOM 897 O O . LYS A 1 117 ? 21.806 2.167 -7.139 1.00 89.44 117 LYS A O 1
ATOM 902 N N . LEU A 1 118 ? 23.084 3.428 -8.510 1.00 88.56 118 LEU A N 1
ATOM 903 C CA . LEU A 1 118 ? 23.086 2.547 -9.686 1.00 88.56 118 LEU A CA 1
ATOM 904 C C . LEU A 1 118 ? 24.368 1.717 -9.833 1.00 88.56 118 LEU A C 1
ATOM 906 O O . LEU A 1 118 ? 24.357 0.738 -10.572 1.00 88.56 118 LEU A O 1
ATOM 910 N N . SER A 1 119 ? 25.457 2.152 -9.201 1.00 84.06 119 SER A N 1
ATOM 911 C CA . SER A 1 119 ? 26.722 1.420 -9.074 1.00 84.06 119 SER A CA 1
ATOM 912 C C . SER A 1 119 ? 26.644 0.374 -7.976 1.00 84.06 119 SER A C 1
ATOM 914 O O . SER A 1 119 ? 27.151 -0.739 -8.206 1.00 84.06 119 SER A O 1
#

Secondary structure (DSSP, 8-state):
-EEES-HHHHHHHHHHTT--S--EEE--TT--HHHHHHHHHHHHTT---EEE-SSSSTTSSSTTHHHHHHHHHTT----------HHHHHHHHS-S--SS-----SPPSSHHHHHHHH-

Radius of gyration: 17.21 Å; chains: 1; bounding box: 49×29×41 Å

Organism: NCBI:txid412755

InterPro domains:
  IPR000878 Tetrapyrrole methylase [PF00590] (32-102)
  IPR008189 rRNA small subunit methyltransferase I [PTHR46111] (1-118)
  IPR014776 Tetrapyrrole methylase, subdomain 2 [G3DSA:3.30.950.10] (84-119)
  IPR014777 Tetrapyrrole methylase, subdomain 1 [G3DSA:3.40.1010.10] (1-83)
  IPR035996 Tetrapyrrole methylase superfamily [SSF53790] (2-118)

Sequence (119 aa):
MIAAEDTRTIKKLLQRYDILKRNVVSYHDFSKKGRINYITGKLEAGENIALVSESGTPAIQDPGFELINECIKRNITVTVVPGPNAAISALVLSGLPANNFLFIGFLPKTGGKRKNKLS

pLDDT: mean 94.45, std 3.48, range [80.31, 98.31]

Foldseek 3Di:
DEEEQDPVLVVVVCVVVVVPDDDYHYDWPPDDPVVLVVVLVCLVVVDDYHYYYSDWFDPPLTPDPVSVVVCVVVVRDDDDDDTDDPVLVCVVVVPDDPPDDDDDDDADPDPVRRVVVVD